Protein AF-A0A0N5BEF4-F1 (afdb_monomer)

Nearest PDB structures (foldseek):
  8j49-assembly1_A  TM=3.567E-01  e=2.811E+00  Arabidopsis thaliana
  1wj0-assembly1_A  TM=3.868E-01  e=4.176E+00  Arabidopsis thaliana
  8pfc-assembly4_H  TM=3.780E-01  e=5.438E+00  Arabidopsis thaliana
  8j4b-assembly1_D  TM=3.809E-01  e=5.808E+00  Arabidopsis thaliana
  8j4b-assembly1_B  TM=3.751E-01  e=8.078E+00  Arabidopsis thaliana

Foldseek 3Di:
DDDDPPDDPDPDFADFDDAFVVQQQWAFADPVRHGPVVVDVLDQDPPDDPDCPSRQWGHDPRGTWHQDPVVRDITHIYHD

Organism: Strongyloides papillosus (NCBI:txid174720)

Mean predicted aligned error: 10.48 Å

Radius of gyration: 13.01 Å; Cα contacts (8 Å, |Δi|>4): 131; chains: 1; bounding box: 35×24×32 Å

Sequence (80 aa):
MTLESKASSSSVPGKQCFRAHECWGTEPMDSDGLPLSINTRISKRLIIGTNSRGVKCRCRLGMCQYYSLLQSTFYSCDEF

Secondary structure (DSSP, 8-state):
----------SSSS-B-SSGGGGTT-EEB-TTS-BHHHHSS-------SS--TT---EEE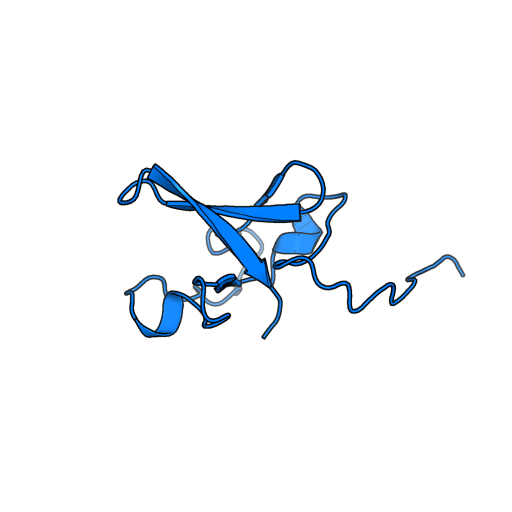TTEEEEEETTTTEEEEEE--

pLDDT: mean 71.19, std 17.57, range [33.69, 90.94]

Structure (mmCIF, N/CA/C/O backbone):
data_AF-A0A0N5BEF4-F1
#
_entry.id   AF-A0A0N5BEF4-F1
#
loop_
_atom_site.group_PDB
_atom_site.id
_atom_site.type_symbol
_atom_site.label_atom_id
_atom_site.label_alt_id
_atom_site.label_comp_id
_atom_site.label_asym_id
_atom_site.label_entity_id
_atom_site.label_seq_id
_atom_site.pdbx_PDB_ins_code
_atom_site.Cartn_x
_atom_site.Cartn_y
_atom_site.Cartn_z
_atom_site.occupancy
_atom_site.B_iso_or_equiv
_atom_site.auth_seq_id
_atom_site.auth_comp_id
_atom_site.auth_asym_id
_atom_site.auth_atom_id
_atom_site.pdbx_PDB_model_num
ATOM 1 N N . MET A 1 1 ? 23.241 -10.860 -20.829 1.00 33.91 1 MET A N 1
ATOM 2 C CA . MET A 1 1 ? 22.820 -9.830 -19.857 1.00 33.91 1 MET A CA 1
ATOM 3 C C . MET A 1 1 ? 21.355 -9.541 -20.141 1.00 33.91 1 MET A C 1
ATOM 5 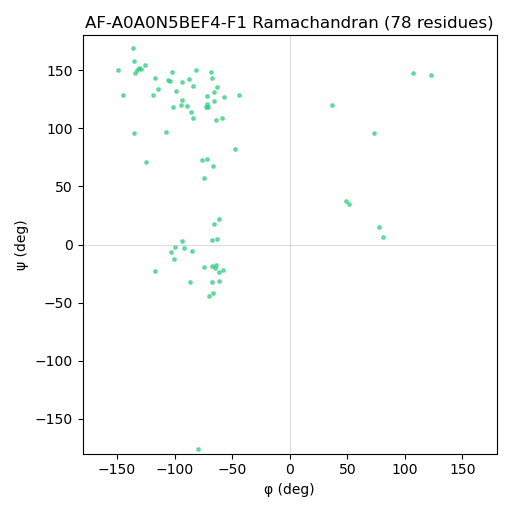O O . MET A 1 1 ? 21.057 -8.884 -21.127 1.00 33.91 1 MET A O 1
ATOM 9 N N . THR A 1 2 ? 20.443 -10.175 -19.409 1.00 33.69 2 THR A N 1
ATOM 10 C CA . THR A 1 2 ? 18.992 -10.063 -19.633 1.00 33.69 2 THR A CA 1
ATOM 11 C C . THR A 1 2 ? 18.390 -8.969 -18.757 1.00 33.69 2 THR A C 1
ATOM 13 O O . THR A 1 2 ? 18.547 -9.033 -17.545 1.00 33.69 2 THR A O 1
ATOM 16 N N . LEU A 1 3 ? 17.721 -8.027 -19.436 1.00 49.88 3 LEU A N 1
ATOM 17 C CA . LEU A 1 3 ? 16.575 -7.188 -19.059 1.00 49.88 3 LEU A CA 1
ATOM 18 C C . LEU A 1 3 ? 16.463 -6.675 -17.616 1.00 49.88 3 LEU A C 1
ATOM 20 O O . LEU A 1 3 ? 16.130 -7.452 -16.736 1.00 49.88 3 LEU A O 1
ATOM 24 N N . GLU A 1 4 ? 16.436 -5.348 -17.465 1.00 41.22 4 GLU A N 1
ATOM 25 C CA . GLU A 1 4 ? 15.318 -4.688 -16.773 1.00 41.22 4 GLU A CA 1
ATOM 26 C C . GLU A 1 4 ? 14.895 -3.461 -17.582 1.00 41.22 4 GLU A C 1
ATOM 28 O O . GLU A 1 4 ? 15.495 -2.385 -17.553 1.00 41.22 4 GLU A O 1
ATOM 33 N N . SER A 1 5 ? 13.868 -3.680 -18.397 1.00 42.69 5 SER A N 1
ATOM 34 C CA . SER A 1 5 ? 13.130 -2.641 -19.090 1.00 42.69 5 SER A CA 1
ATOM 35 C C . SER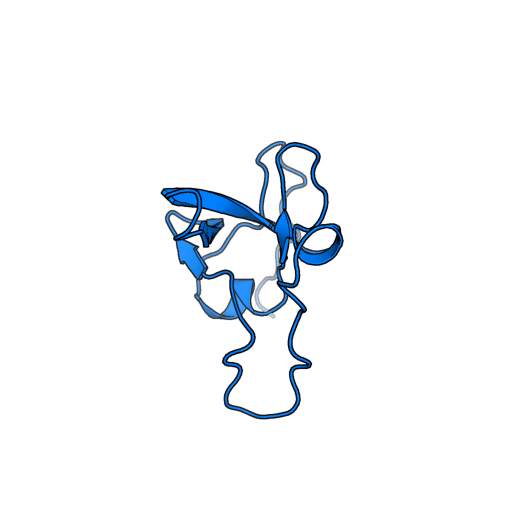 A 1 5 ? 12.556 -1.690 -18.045 1.00 42.69 5 SER A C 1
ATOM 37 O O . SER A 1 5 ? 11.613 -2.036 -17.338 1.00 42.69 5 SER A O 1
ATOM 39 N N . LYS A 1 6 ? 13.108 -0.476 -17.976 1.00 41.12 6 LYS A N 1
ATOM 40 C CA . LYS A 1 6 ? 12.506 0.694 -17.327 1.00 41.12 6 LYS A CA 1
ATOM 41 C C . LYS A 1 6 ? 11.264 1.093 -18.132 1.00 41.12 6 LYS A C 1
ATOM 43 O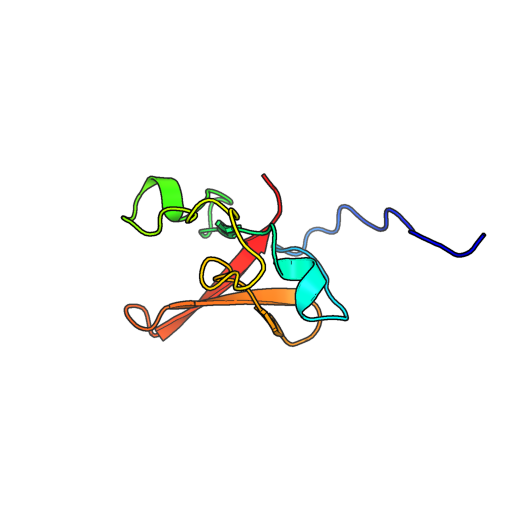 O . LYS A 1 6 ? 11.267 2.071 -18.873 1.00 41.12 6 LYS A O 1
ATOM 48 N N . ALA A 1 7 ? 10.249 0.237 -18.096 1.00 46.09 7 ALA A N 1
ATOM 49 C CA . ALA A 1 7 ? 9.009 0.420 -18.814 1.00 46.09 7 ALA A CA 1
ATOM 50 C C . ALA A 1 7 ? 8.072 1.280 -17.969 1.00 46.09 7 ALA A C 1
ATOM 52 O O . ALA A 1 7 ? 7.583 0.866 -16.925 1.00 46.09 7 ALA A O 1
ATOM 53 N N . SER A 1 8 ? 7.819 2.462 -18.517 1.00 42.38 8 SER A N 1
ATOM 54 C CA . SER A 1 8 ? 6.542 3.157 -18.454 1.00 42.38 8 SER A CA 1
ATOM 55 C C . SER A 1 8 ? 6.134 3.780 -17.122 1.00 42.38 8 SER A C 1
ATOM 57 O O . SER A 1 8 ? 5.403 3.213 -16.319 1.00 42.38 8 SER A O 1
ATOM 59 N N . SER A 1 9 ? 6.438 5.078 -17.047 1.00 49.12 9 SER A N 1
ATOM 60 C CA . SER A 1 9 ? 5.457 6.105 -16.682 1.00 49.12 9 SER A CA 1
ATOM 61 C C . SER A 1 9 ? 4.164 5.886 -17.491 1.00 49.12 9 SER A C 1
ATOM 63 O O . SER A 1 9 ? 3.966 6.451 -18.564 1.00 49.12 9 SER A O 1
ATOM 65 N N . SER A 1 10 ? 3.320 4.967 -17.027 1.00 44.94 10 SER A N 1
ATOM 66 C CA . SER A 1 10 ? 1.944 4.818 -17.490 1.00 44.94 10 SER A CA 1
ATOM 67 C C . SER A 1 10 ? 1.043 5.405 -16.419 1.00 44.94 10 SER A C 1
ATOM 69 O O . SER A 1 10 ? 1.304 5.242 -15.234 1.00 44.94 10 SER A O 1
ATOM 71 N N . SER A 1 11 ? -0.001 6.100 -16.845 1.00 56.31 11 SER A N 1
ATOM 72 C CA . SER A 1 11 ? -1.031 6.789 -16.060 1.00 56.31 11 SER A CA 1
ATOM 73 C C . SER A 1 11 ? -1.870 5.885 -15.135 1.00 56.31 11 SER A C 1
ATOM 75 O O . SER A 1 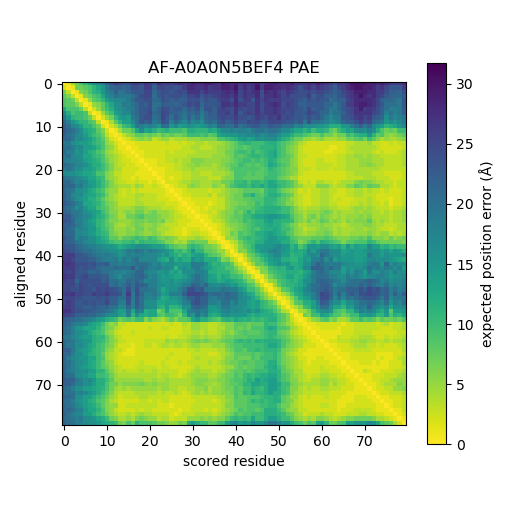11 ? -2.992 6.237 -14.774 1.00 56.31 11 SER A O 1
ATOM 77 N N . VAL A 1 12 ? -1.359 4.708 -14.773 1.00 58.75 12 VAL A N 1
ATOM 78 C CA . VAL A 1 12 ? -2.008 3.729 -13.907 1.00 58.75 12 VAL A CA 1
ATOM 79 C C . VAL A 1 12 ? -1.387 3.853 -12.513 1.00 58.75 12 VAL A C 1
ATOM 81 O O . VAL A 1 12 ? -0.182 3.650 -12.383 1.00 58.75 12 VAL A O 1
ATOM 84 N N . PRO A 1 13 ? -2.168 4.195 -11.475 1.00 70.88 13 PRO A N 1
ATOM 85 C CA . PRO A 1 13 ? -1.634 4.364 -10.131 1.00 70.88 13 PRO A CA 1
ATOM 86 C C . PRO A 1 13 ? -1.114 3.030 -9.581 1.00 70.88 13 PRO A C 1
ATOM 88 O O . PRO A 1 13 ? -1.880 2.068 -9.456 1.00 70.88 13 PRO A O 1
ATOM 91 N N . GLY A 1 14 ? 0.161 2.999 -9.186 1.00 78.38 14 GLY A N 1
ATOM 92 C CA . GLY A 1 14 ? 0.816 1.861 -8.548 1.00 78.38 14 GLY A CA 1
ATOM 93 C C . GLY A 1 14 ? 1.812 1.114 -9.437 1.00 78.38 14 GLY A C 1
ATOM 94 O O . GLY A 1 14 ? 1.631 0.943 -10.644 1.00 78.38 14 GLY A O 1
ATOM 95 N N . LYS A 1 15 ? 2.850 0.579 -8.792 1.00 88.69 15 LYS A N 1
ATOM 96 C CA . LYS A 1 15 ? 3.927 -0.185 -9.420 1.00 88.69 15 LYS A CA 1
ATOM 97 C C . LYS A 1 15 ? 3.410 -1.502 -10.007 1.00 88.69 15 LYS A C 1
ATOM 99 O O . LYS A 1 15 ? 2.746 -2.285 -9.321 1.00 88.69 15 LYS A O 1
ATOM 104 N N . GLN A 1 16 ? 3.769 -1.790 -11.256 1.00 90.94 16 GLN A N 1
ATOM 105 C CA . GLN A 1 16 ? 3.520 -3.094 -11.876 1.00 90.94 16 GLN A CA 1
ATOM 106 C C . GLN A 1 16 ? 4.374 -4.195 -11.235 1.00 90.94 16 GLN A C 1
ATOM 108 O O . GLN A 1 16 ? 5.494 -3.954 -10.786 1.00 90.94 16 GLN A O 1
ATOM 113 N N . CYS A 1 17 ? 3.854 -5.419 -11.202 1.00 89.88 17 CYS A N 1
ATOM 114 C CA . CYS A 1 17 ? 4.567 -6.560 -10.641 1.00 89.88 17 CYS A CA 1
ATOM 115 C C . CYS A 1 17 ? 4.199 -7.879 -11.329 1.00 89.88 17 CYS A C 1
ATOM 117 O O . CYS A 1 17 ? 3.068 -8.109 -11.754 1.00 89.88 17 CYS A O 1
ATOM 119 N N . PHE A 1 18 ? 5.163 -8.786 -11.349 1.00 89.19 18 PHE A N 1
ATOM 120 C CA . PHE A 1 18 ? 5.050 -10.185 -11.742 1.00 89.19 18 PHE A CA 1
ATOM 121 C C . PHE A 1 18 ? 5.368 -11.120 -10.571 1.00 89.19 18 PHE A C 1
ATOM 123 O O . PHE A 1 18 ? 4.935 -12.275 -10.561 1.00 89.19 18 PHE A O 1
ATOM 130 N N . ARG A 1 19 ? 6.126 -10.645 -9.572 1.00 84.75 19 ARG A N 1
ATOM 131 C CA . ARG A 1 19 ? 6.553 -11.432 -8.408 1.00 84.75 19 ARG A CA 1
ATOM 132 C C . ARG A 1 19 ? 6.296 -10.692 -7.100 1.00 84.75 19 ARG A C 1
ATOM 134 O O . ARG A 1 19 ? 6.326 -9.471 -7.018 1.00 84.75 19 ARG A O 1
ATOM 141 N N . ALA A 1 20 ? 6.090 -11.453 -6.025 1.00 81.88 20 ALA A N 1
ATOM 142 C CA . ALA A 1 20 ? 5.764 -10.887 -4.714 1.00 81.88 20 ALA A CA 1
ATOM 143 C C . ALA A 1 20 ? 6.859 -9.964 -4.143 1.00 81.88 20 ALA A C 1
ATOM 145 O O . ALA A 1 20 ? 6.533 -9.021 -3.425 1.00 81.88 20 ALA A O 1
ATOM 146 N N . HIS A 1 21 ? 8.136 -10.225 -4.448 1.00 83.81 21 HIS A N 1
ATOM 147 C CA . HIS A 1 21 ? 9.259 -9.439 -3.927 1.00 83.81 21 HIS A CA 1
ATOM 148 C C . HIS A 1 21 ? 9.420 -8.065 -4.581 1.00 83.81 21 HIS A C 1
ATOM 150 O O . HIS A 1 21 ? 10.005 -7.174 -3.975 1.00 83.81 21 HIS A O 1
ATOM 156 N N . GLU A 1 22 ? 8.847 -7.848 -5.765 1.00 85.56 22 GLU A N 1
ATOM 157 C CA . GLU A 1 22 ? 8.921 -6.557 -6.465 1.00 85.56 22 GLU A CA 1
ATOM 158 C C . GLU A 1 22 ? 8.147 -5.451 -5.725 1.00 85.56 22 GLU A C 1
ATOM 160 O O . GLU A 1 22 ? 8.432 -4.266 -5.909 1.00 85.56 22 GLU A O 1
ATOM 165 N N . CYS A 1 23 ? 7.232 -5.833 -4.825 1.00 86.38 23 CYS A N 1
ATOM 166 C CA . CYS A 1 23 ? 6.471 -4.918 -3.974 1.00 86.38 23 CYS A CA 1
ATOM 167 C C . CYS A 1 23 ? 7.126 -4.643 -2.608 1.00 86.38 23 CYS A C 1
ATOM 169 O O . CYS A 1 23 ? 6.590 -3.850 -1.832 1.00 86.38 23 CYS A O 1
ATOM 171 N N . TRP A 1 24 ? 8.262 -5.273 -2.274 1.00 80.69 24 TRP A N 1
ATOM 172 C CA . TRP A 1 24 ? 8.843 -5.222 -0.921 1.00 80.69 24 TRP A CA 1
ATOM 173 C C . TRP A 1 24 ? 9.317 -3.829 -0.472 1.00 80.69 24 TRP A C 1
ATOM 175 O O . TRP A 1 24 ? 9.405 -3.583 0.730 1.00 80.69 24 TRP A O 1
ATOM 185 N N . GLY A 1 25 ? 9.551 -2.909 -1.412 1.00 76.50 25 GLY A N 1
ATOM 186 C CA . GLY A 1 25 ? 9.921 -1.511 -1.148 1.00 76.50 25 GLY A CA 1
ATOM 187 C C . GLY A 1 25 ? 8.797 -0.484 -1.336 1.00 76.50 25 GLY A C 1
ATOM 188 O O . GLY A 1 25 ? 9.000 0.682 -0.997 1.00 76.50 25 GLY A O 1
ATOM 189 N N . THR A 1 26 ? 7.636 -0.912 -1.841 1.00 83.69 26 THR A N 1
ATOM 190 C CA . THR A 1 26 ? 6.515 -0.022 -2.192 1.00 83.69 26 THR A CA 1
ATOM 191 C C . THR A 1 26 ? 5.670 0.352 -0.977 1.00 83.69 26 THR A C 1
ATOM 193 O O . THR A 1 26 ? 5.538 -0.433 -0.030 1.00 83.69 26 THR A O 1
ATOM 196 N N . GLU A 1 27 ? 5.078 1.543 -1.009 1.00 84.88 27 GLU A N 1
ATOM 197 C CA . GLU A 1 27 ? 4.177 2.045 0.028 1.00 84.88 27 GLU A CA 1
ATOM 198 C C . GLU A 1 27 ? 2.775 2.285 -0.528 1.00 84.88 27 GLU A C 1
ATOM 200 O O . GLU A 1 27 ? 2.639 2.694 -1.679 1.00 84.88 27 GLU A O 1
ATOM 205 N N . PRO A 1 28 ? 1.723 2.007 0.263 1.00 86.69 28 PRO A N 1
ATOM 206 C CA . PRO A 1 28 ? 0.358 2.222 -0.179 1.00 86.69 28 PRO A CA 1
ATOM 207 C C . PRO A 1 28 ? 0.059 3.723 -0.234 1.00 86.69 28 PRO A C 1
ATOM 209 O O . PRO A 1 28 ? 0.276 4.434 0.749 1.00 86.69 28 PRO A O 1
ATOM 212 N N . MET A 1 29 ? -0.443 4.173 -1.377 1.00 85.31 29 MET A N 1
ATOM 213 C CA . MET A 1 29 ? -0.760 5.567 -1.672 1.00 85.31 29 MET A CA 1
ATOM 214 C C . MET A 1 29 ? -2.269 5.809 -1.565 1.00 85.31 29 MET A C 1
ATOM 216 O O . MET A 1 29 ? -3.067 4.907 -1.834 1.00 85.31 29 MET A O 1
ATOM 220 N N . ASP A 1 30 ? -2.664 7.013 -1.163 1.00 81.25 30 ASP A N 1
ATOM 221 C CA . ASP A 1 30 ? -4.048 7.479 -1.253 1.00 81.25 30 ASP A CA 1
ATOM 222 C C . ASP A 1 30 ? -4.412 7.947 -2.680 1.00 81.25 30 ASP A C 1
ATOM 224 O O . ASP A 1 30 ? -3.638 7.793 -3.628 1.00 81.25 30 ASP A O 1
ATOM 228 N N . SER A 1 31 ? -5.627 8.475 -2.850 1.00 80.62 31 SER A N 1
ATOM 229 C CA . SER A 1 31 ? -6.130 9.002 -4.128 1.00 80.62 31 SER A CA 1
ATOM 230 C C . SER A 1 31 ? -5.319 10.170 -4.681 1.00 80.62 31 SER A C 1
ATOM 232 O O . SER A 1 31 ? -5.346 10.407 -5.887 1.00 80.62 31 SER A O 1
ATOM 234 N N . ASP A 1 32 ? -4.613 10.885 -3.811 1.00 80.31 32 ASP A N 1
ATOM 235 C CA . ASP A 1 32 ? -3.816 12.063 -4.132 1.00 80.31 32 ASP A CA 1
ATOM 236 C C . ASP A 1 32 ? -2.350 11.688 -4.415 1.00 80.31 32 ASP A C 1
ATOM 238 O O . ASP A 1 32 ? -1.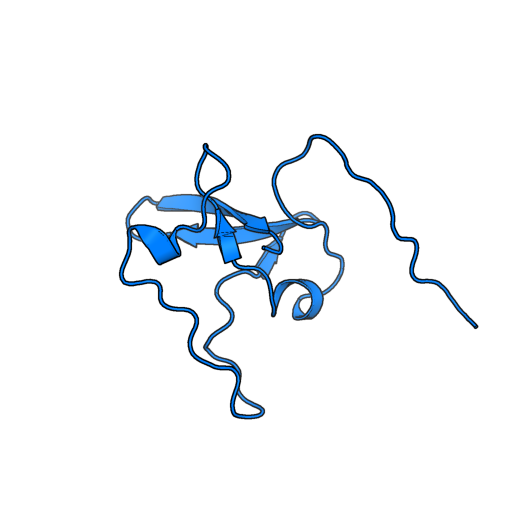517 12.553 -4.688 1.00 80.31 32 ASP A O 1
ATOM 242 N N . GLY A 1 33 ? -2.029 10.387 -4.388 1.00 76.75 33 GLY A N 1
ATOM 243 C CA . GLY A 1 33 ? -0.686 9.864 -4.619 1.00 76.75 33 GLY A CA 1
ATOM 244 C C . GLY A 1 33 ? 0.243 10.025 -3.417 1.00 76.75 33 GLY A C 1
ATOM 245 O O . GLY A 1 33 ? 1.458 9.895 -3.568 1.00 76.75 33 GLY A O 1
ATOM 246 N N . LEU A 1 34 ? -0.296 10.311 -2.229 1.00 80.62 34 LEU A N 1
ATOM 247 C CA . LEU A 1 34 ? 0.492 10.474 -1.015 1.00 80.62 34 LEU A CA 1
ATOM 248 C C . LEU A 1 34 ? 0.577 9.155 -0.236 1.00 80.62 34 LEU A C 1
ATOM 250 O O . LEU A 1 34 ? -0.423 8.443 -0.101 1.00 80.62 34 LEU A O 1
ATOM 254 N N . PRO A 1 35 ? 1.746 8.821 0.342 1.00 77.31 35 PRO A N 1
ATOM 255 C CA . PRO A 1 35 ? 1.872 7.655 1.201 1.00 77.31 35 PRO A CA 1
ATOM 256 C C . PRO A 1 35 ? 0.893 7.710 2.376 1.00 77.31 35 PRO A C 1
ATOM 258 O O . PRO A 1 35 ? 0.911 8.638 3.189 1.00 77.31 35 PRO A O 1
ATOM 261 N N . LEU A 1 36 ? 0.104 6.649 2.558 1.00 76.00 36 LEU A N 1
ATOM 262 C CA . LEU A 1 36 ? -0.794 6.503 3.710 1.00 76.00 36 LEU A CA 1
ATOM 263 C C . LEU A 1 36 ? -0.039 6.572 5.048 1.00 76.00 36 LEU A C 1
ATOM 265 O O . LEU A 1 36 ? -0.642 6.887 6.076 1.00 76.00 36 LEU A O 1
ATOM 269 N N . SER A 1 37 ? 1.270 6.296 5.057 1.00 70.12 37 SER A N 1
ATOM 270 C CA . SER A 1 37 ? 2.155 6.411 6.222 1.00 70.12 37 SER A CA 1
ATOM 271 C C . SER A 1 37 ? 2.316 7.848 6.743 1.00 70.12 37 SER A C 1
ATOM 273 O O . SER A 1 37 ? 2.692 8.011 7.902 1.00 70.12 37 SER A O 1
ATOM 275 N N . ILE A 1 38 ? 1.981 8.873 5.947 1.00 68.88 38 ILE A N 1
ATOM 276 C CA . ILE A 1 38 ? 1.994 10.286 6.365 1.00 68.88 38 ILE A CA 1
ATOM 277 C C . ILE A 1 38 ? 0.865 10.570 7.363 1.00 68.88 38 ILE A C 1
ATOM 279 O O . ILE A 1 38 ? 1.083 11.209 8.390 1.00 68.88 38 ILE A O 1
ATOM 283 N N . ASN A 1 39 ? -0.338 10.064 7.084 1.00 62.03 39 ASN A N 1
ATOM 284 C CA . ASN A 1 39 ? -1.541 10.356 7.872 1.00 62.03 39 ASN A CA 1
ATOM 285 C C . ASN A 1 39 ? -1.918 9.246 8.860 1.00 62.03 39 ASN A C 1
ATOM 287 O O . ASN A 1 39 ? -2.760 9.438 9.737 1.00 62.03 39 ASN A O 1
ATOM 291 N N . THR A 1 40 ? -1.318 8.062 8.741 1.00 59.78 40 THR A N 1
ATOM 292 C CA . THR A 1 40 ? -1.664 6.908 9.573 1.00 59.78 40 THR A CA 1
ATOM 293 C C . THR A 1 40 ? -0.430 6.347 10.272 1.00 59.78 40 THR A C 1
ATOM 295 O O . THR A 1 40 ? 0.684 6.417 9.762 1.00 59.78 40 THR A O 1
ATOM 298 N N . ARG A 1 41 ? -0.609 5.673 11.421 1.00 59.41 41 ARG A N 1
ATOM 299 C CA . ARG A 1 41 ? 0.472 4.921 12.106 1.00 59.41 41 ARG A CA 1
ATOM 300 C C . ARG A 1 41 ? 0.969 3.704 11.308 1.00 59.41 41 ARG A C 1
ATOM 302 O O . ARG A 1 41 ? 1.606 2.808 11.862 1.00 59.41 41 ARG A O 1
ATOM 309 N N . ILE A 1 42 ? 0.691 3.640 10.007 1.00 59.38 42 ILE A N 1
ATOM 310 C CA . ILE A 1 42 ? 1.186 2.647 9.059 1.00 59.38 42 ILE A CA 1
ATOM 311 C C . ILE A 1 42 ? 2.664 2.985 8.768 1.00 59.38 42 ILE A C 1
ATOM 313 O O . ILE A 1 42 ? 3.078 3.110 7.630 1.00 59.38 42 ILE A O 1
ATOM 317 N N . SER A 1 43 ? 3.508 3.034 9.801 1.00 54.06 43 SER A N 1
ATOM 318 C CA . SER A 1 43 ? 4.955 3.219 9.658 1.00 54.06 43 SER A CA 1
ATOM 319 C C . SER A 1 43 ? 5.575 2.047 8.887 1.00 54.06 43 SER A C 1
ATOM 321 O O . SER A 1 43 ? 5.228 0.876 9.116 1.00 54.06 43 SER A O 1
ATOM 323 N N . LYS A 1 44 ? 6.460 2.368 7.939 1.00 53.88 44 LYS A N 1
ATOM 324 C CA . LYS A 1 44 ? 7.361 1.430 7.268 1.00 53.88 44 LYS A CA 1
ATOM 325 C C . LYS A 1 44 ? 8.303 0.876 8.337 1.00 53.88 44 LYS A C 1
ATOM 327 O O . LYS A 1 44 ? 9.152 1.589 8.866 1.00 53.88 44 LYS A O 1
ATOM 332 N N . ARG A 1 45 ? 8.118 -0.384 8.736 1.00 54.12 45 ARG A N 1
ATOM 333 C CA . ARG A 1 45 ? 9.026 -1.012 9.703 1.00 54.12 45 ARG A CA 1
ATOM 334 C C . ARG A 1 45 ? 10.348 -1.244 8.971 1.00 54.12 45 ARG A C 1
ATOM 336 O O . ARG A 1 45 ? 10.340 -1.939 7.958 1.00 54.12 45 ARG A O 1
ATOM 343 N N . LEU A 1 46 ? 11.432 -0.625 9.451 1.00 48.50 46 LEU A N 1
ATOM 344 C CA . LEU A 1 46 ? 12.773 -0.740 8.868 1.00 48.50 46 LEU A CA 1
ATOM 345 C C . LEU A 1 46 ? 13.079 -2.206 8.527 1.00 48.50 46 LEU A C 1
ATOM 347 O O . LEU A 1 46 ? 12.919 -3.090 9.373 1.00 48.50 46 LEU A O 1
ATOM 351 N N . ILE A 1 47 ? 13.508 -2.458 7.288 1.00 54.78 47 ILE A N 1
ATOM 352 C CA . ILE A 1 47 ? 13.903 -3.787 6.815 1.00 54.78 47 ILE A CA 1
ATOM 353 C C . ILE A 1 47 ? 15.296 -4.094 7.384 1.00 54.78 47 ILE A C 1
ATOM 355 O O . ILE A 1 47 ? 16.298 -4.041 6.683 1.00 54.78 47 ILE A O 1
ATOM 359 N N . ILE A 1 48 ? 15.376 -4.374 8.684 1.00 47.59 48 ILE A N 1
ATOM 360 C CA . ILE A 1 48 ? 16.564 -4.963 9.308 1.00 47.59 48 ILE A CA 1
ATOM 361 C C . ILE A 1 48 ? 16.201 -6.413 9.627 1.00 47.59 48 ILE A C 1
ATOM 363 O O . ILE A 1 48 ? 15.545 -6.696 10.628 1.00 47.59 48 ILE A O 1
ATOM 367 N N . GLY A 1 49 ? 16.578 -7.332 8.736 1.00 45.03 49 GLY A N 1
ATOM 368 C CA . GLY A 1 49 ? 16.438 -8.775 8.939 1.00 45.03 49 GLY A CA 1
ATOM 369 C C . GLY A 1 49 ? 15.615 -9.500 7.871 1.00 45.03 49 GLY A C 1
ATOM 370 O O . GLY A 1 49 ? 14.625 -8.994 7.345 1.00 45.03 49 GLY A O 1
ATOM 371 N N . THR A 1 50 ? 16.027 -10.738 7.598 1.00 47.25 50 THR A N 1
ATOM 372 C CA . THR A 1 50 ? 15.553 -11.678 6.561 1.00 47.25 50 THR A CA 1
ATOM 373 C C . THR A 1 50 ? 14.088 -12.130 6.684 1.00 47.25 50 THR A C 1
ATOM 375 O O . THR A 1 50 ? 13.630 -12.949 5.894 1.00 47.25 50 THR A O 1
ATOM 378 N N . ASN A 1 51 ? 13.327 -11.589 7.640 1.00 45.62 51 ASN A N 1
ATOM 379 C CA . ASN A 1 51 ? 11.903 -11.857 7.846 1.00 45.62 51 ASN A CA 1
ATOM 380 C C . ASN A 1 51 ? 11.114 -10.543 7.847 1.00 45.62 51 ASN A C 1
ATOM 382 O O . ASN A 1 51 ? 10.631 -10.058 8.874 1.00 45.62 51 ASN A O 1
ATOM 386 N N . SER A 1 52 ? 11.003 -9.948 6.663 1.00 48.44 52 SER A N 1
ATOM 387 C CA . SER A 1 52 ? 10.383 -8.648 6.417 1.00 48.44 52 SER A CA 1
ATOM 388 C C . SER A 1 52 ? 8.854 -8.717 6.554 1.00 48.44 52 SER A C 1
ATOM 390 O O . SER A 1 52 ? 8.111 -8.604 5.587 1.00 48.44 52 SER A O 1
ATOM 392 N N . ARG A 1 53 ? 8.335 -8.825 7.784 1.00 48.75 53 ARG A N 1
ATOM 393 C CA . ARG A 1 53 ? 6.903 -8.583 8.082 1.00 48.75 53 ARG A CA 1
ATOM 394 C C . ARG A 1 53 ? 6.492 -7.106 7.901 1.00 48.75 53 ARG A C 1
ATOM 396 O O . ARG A 1 53 ? 5.362 -6.744 8.209 1.00 48.75 53 ARG A O 1
ATOM 403 N N . GLY A 1 54 ? 7.413 -6.254 7.440 1.00 49.44 54 GLY A N 1
ATOM 404 C CA . GLY A 1 54 ? 7.207 -4.837 7.126 1.00 49.44 54 GLY A CA 1
ATOM 405 C C . GLY A 1 54 ? 6.653 -4.565 5.725 1.00 49.44 54 GLY A C 1
ATOM 406 O O . GLY A 1 54 ? 6.326 -3.419 5.430 1.00 49.44 54 GLY A O 1
ATOM 407 N N . VAL A 1 55 ? 6.513 -5.592 4.881 1.00 61.03 55 VAL A N 1
ATOM 408 C CA . VAL A 1 55 ? 5.966 -5.427 3.534 1.00 61.03 55 VAL A CA 1
ATOM 409 C C . VAL A 1 55 ? 4.440 -5.451 3.582 1.00 61.03 55 VAL A C 1
ATOM 411 O O . VAL A 1 55 ? 3.831 -6.495 3.821 1.00 61.03 55 VAL A O 1
ATOM 414 N N . LYS A 1 56 ? 3.809 -4.295 3.368 1.00 74.19 56 LYS A N 1
ATOM 415 C CA . LYS A 1 56 ? 2.340 -4.171 3.379 1.00 74.19 56 LYS A CA 1
ATOM 416 C C . LYS A 1 56 ? 1.727 -4.478 2.016 1.00 74.19 56 LYS A C 1
ATOM 418 O O . LYS A 1 56 ? 0.645 -5.052 1.949 1.00 74.19 56 LYS A O 1
ATOM 423 N N . CYS A 1 57 ? 2.444 -4.156 0.949 1.00 85.12 57 CYS A N 1
ATOM 424 C CA . CYS A 1 57 ? 1.984 -4.308 -0.421 1.00 85.12 57 CYS A CA 1
ATOM 425 C C . CYS A 1 57 ? 2.286 -5.700 -0.978 1.00 85.12 57 CYS A C 1
ATOM 427 O O . CYS A 1 57 ? 3.332 -6.289 -0.707 1.00 85.12 57 CYS A O 1
ATOM 429 N N . ARG A 1 58 ? 1.361 -6.242 -1.767 1.00 87.75 58 ARG A N 1
ATOM 430 C CA . ARG A 1 58 ? 1.497 -7.549 -2.416 1.00 87.75 58 ARG A CA 1
ATOM 431 C C . ARG A 1 58 ? 1.192 -7.426 -3.894 1.00 87.75 58 ARG A C 1
ATOM 433 O O . ARG A 1 58 ? 0.367 -6.609 -4.288 1.00 87.75 58 ARG A O 1
ATOM 440 N N . CYS A 1 59 ? 1.819 -8.287 -4.686 1.00 89.38 59 CYS A N 1
ATOM 441 C CA . CYS A 1 59 ? 1.503 -8.364 -6.098 1.00 89.38 59 CYS A CA 1
ATOM 442 C C . CYS A 1 59 ? 0.128 -9.005 -6.303 1.00 89.38 59 CYS A C 1
ATOM 444 O O . CYS A 1 59 ? -0.102 -10.140 -5.874 1.00 89.38 59 CYS A O 1
ATOM 446 N N . ARG A 1 60 ? -0.788 -8.276 -6.938 1.00 88.06 60 ARG A N 1
ATOM 447 C CA . ARG A 1 60 ? -2.153 -8.715 -7.222 1.00 88.06 60 ARG A CA 1
ATOM 448 C C .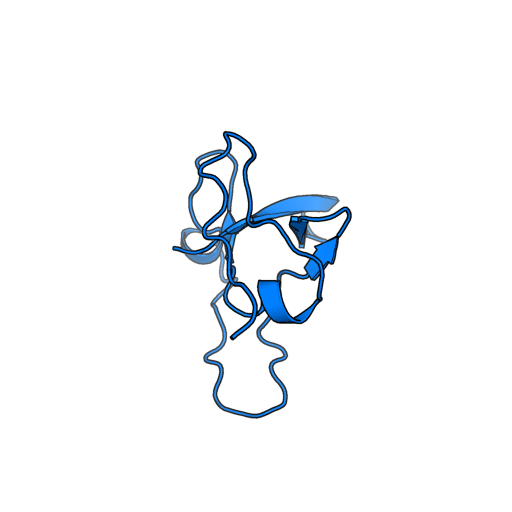 ARG A 1 60 ? -2.592 -8.156 -8.571 1.00 88.06 60 ARG A C 1
ATOM 450 O O . ARG A 1 60 ? -2.494 -6.961 -8.804 1.00 88.06 60 ARG A O 1
ATOM 457 N N . LEU A 1 61 ? -3.096 -9.025 -9.450 1.00 90.00 61 LEU A N 1
ATOM 458 C CA . LEU A 1 61 ? -3.555 -8.646 -10.798 1.00 90.00 61 LEU A CA 1
ATOM 459 C C . LEU A 1 61 ? -2.510 -7.838 -11.599 1.00 90.00 61 LEU A C 1
ATOM 461 O O . LEU A 1 61 ? -2.862 -6.934 -12.346 1.00 90.00 61 LEU A O 1
ATOM 465 N N . GLY A 1 62 ? -1.222 -8.147 -11.421 1.00 89.75 62 GLY A N 1
ATOM 466 C CA . GLY A 1 62 ? -0.134 -7.454 -12.115 1.00 89.75 62 GLY A CA 1
ATOM 467 C C . GLY A 1 62 ? 0.292 -6.115 -11.500 1.00 89.75 62 GLY A C 1
ATOM 468 O O . GLY A 1 62 ? 1.108 -5.419 -12.097 1.00 89.75 62 GLY A O 1
ATOM 469 N N . MET A 1 63 ? -0.240 -5.735 -10.331 1.00 90.75 63 MET A N 1
ATOM 470 C CA . MET A 1 63 ? 0.080 -4.475 -9.648 1.00 90.75 63 MET A CA 1
ATOM 471 C C . MET A 1 63 ? 0.329 -4.673 -8.150 1.00 90.75 63 MET A C 1
ATOM 473 O O . MET A 1 63 ? -0.269 -5.538 -7.504 1.00 90.75 63 MET A O 1
ATOM 477 N N . CYS A 1 64 ? 1.211 -3.862 -7.575 1.00 90.44 64 CYS A N 1
ATOM 478 C CA . CYS A 1 64 ? 1.426 -3.820 -6.138 1.00 90.44 64 CYS A CA 1
ATOM 479 C C . CYS A 1 64 ? 0.229 -3.140 -5.464 1.00 90.44 64 CYS A C 1
ATOM 481 O O . CYS A 1 64 ? -0.063 -1.974 -5.718 1.00 90.44 64 CYS A O 1
ATOM 483 N N . GLN A 1 65 ? -0.473 -3.879 -4.603 1.00 90.38 65 GLN A N 1
ATOM 484 C CA . GLN A 1 65 ? -1.668 -3.406 -3.905 1.00 90.38 65 GLN A CA 1
ATOM 485 C C . GLN A 1 65 ? -1.619 -3.736 -2.410 1.00 90.38 65 GLN A C 1
ATOM 487 O O . GLN A 1 65 ? -1.073 -4.762 -1.993 1.00 90.38 65 GLN A O 1
ATOM 492 N N . TYR A 1 66 ? -2.249 -2.890 -1.600 1.00 87.62 66 TYR A N 1
ATOM 493 C CA . TYR A 1 66 ? -2.459 -3.093 -0.168 1.00 87.62 66 TYR A CA 1
ATOM 494 C C . TYR A 1 66 ? -3.952 -3.140 0.142 1.00 87.62 66 TYR A C 1
ATOM 496 O O . TYR A 1 66 ? -4.692 -2.239 -0.236 1.00 87.62 66 TYR A O 1
ATOM 504 N N . TYR A 1 67 ? -4.398 -4.171 0.860 1.00 86.31 67 TYR A N 1
ATOM 505 C CA . TYR A 1 67 ? -5.773 -4.247 1.344 1.00 86.31 67 TYR A CA 1
ATOM 506 C C . TYR A 1 67 ? -5.870 -3.696 2.767 1.00 86.31 67 TYR A C 1
ATOM 508 O O . TYR A 1 67 ? -5.251 -4.231 3.691 1.00 86.31 67 TYR A O 1
ATOM 516 N N . SER A 1 68 ? -6.672 -2.651 2.949 1.00 83.81 68 SER A N 1
ATOM 517 C CA . SER A 1 68 ? -7.002 -2.120 4.268 1.00 83.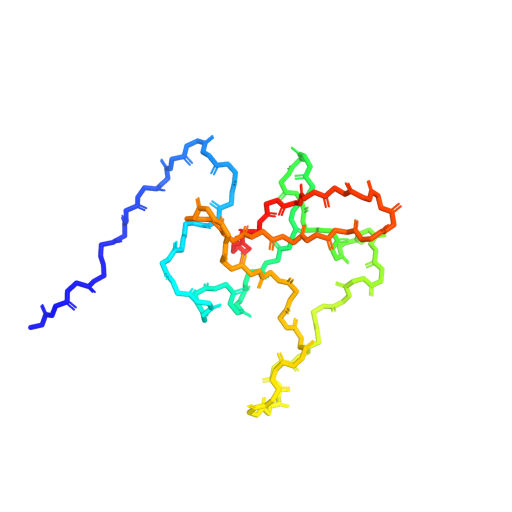81 68 SER A CA 1
ATOM 518 C C . SER A 1 68 ? -8.233 -2.821 4.819 1.00 83.81 68 SER A C 1
ATOM 520 O O . SER A 1 68 ? -9.321 -2.705 4.262 1.00 83.81 68 SER A O 1
ATOM 522 N N . LEU A 1 69 ? -8.078 -3.500 5.956 1.00 80.19 69 LEU A N 1
ATOM 523 C CA . LEU A 1 69 ? -9.200 -4.118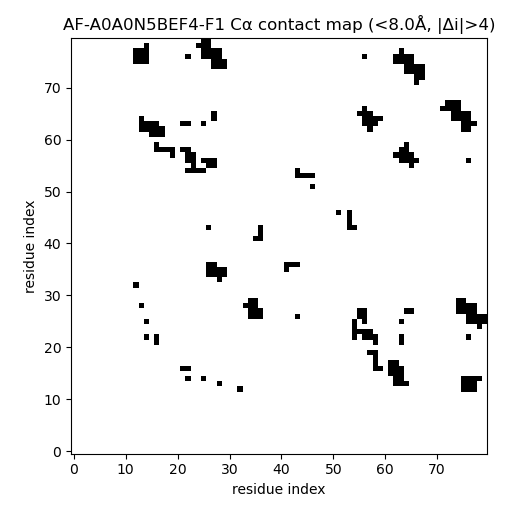 6.667 1.00 80.19 69 LEU A CA 1
ATOM 524 C C . LEU A 1 69 ? -10.160 -3.079 7.258 1.00 80.19 69 LEU A C 1
ATOM 526 O O . LEU A 1 69 ? -11.354 -3.340 7.314 1.00 80.19 69 LEU A O 1
ATOM 530 N N . LEU A 1 70 ? -9.657 -1.907 7.672 1.00 82.25 70 LEU A N 1
ATOM 531 C CA . LEU A 1 70 ? -10.503 -0.855 8.248 1.00 82.25 70 LEU A CA 1
ATOM 532 C C . LEU A 1 70 ? -11.465 -0.268 7.217 1.00 82.25 70 LEU A C 1
ATOM 534 O O . LEU A 1 70 ? -12.617 -0.007 7.533 1.00 82.25 70 LEU A O 1
ATOM 538 N N . GLN A 1 71 ? -10.971 -0.036 6.002 1.00 83.94 71 GLN A N 1
ATOM 539 C CA . GLN A 1 71 ? -11.748 0.600 4.936 1.00 83.94 71 GLN A CA 1
ATOM 540 C C . GLN A 1 71 ? -12.310 -0.417 3.939 1.00 83.94 71 GLN A C 1
ATOM 542 O O . GLN A 1 71 ? -13.000 -0.041 2.999 1.00 83.94 71 GLN A O 1
ATOM 547 N N . SER A 1 72 ? -12.004 -1.705 4.134 1.00 86.94 72 SER A N 1
ATOM 548 C CA . SER A 1 72 ? -12.384 -2.800 3.243 1.00 86.94 72 SER A CA 1
ATOM 549 C C . SER A 1 72 ? -12.067 -2.509 1.765 1.00 86.94 72 SER A C 1
ATOM 551 O O . SER A 1 72 ? -12.836 -2.868 0.874 1.00 86.94 72 SER A O 1
ATOM 553 N N . THR A 1 73 ? -10.939 -1.841 1.502 1.00 87.12 73 THR A N 1
ATOM 554 C CA . THR A 1 73 ? -10.577 -1.323 0.173 1.00 87.12 73 THR A CA 1
ATOM 555 C C . THR A 1 73 ? -9.118 -1.602 -0.182 1.00 87.12 73 THR A C 1
ATOM 557 O O . THR A 1 73 ? -8.280 -1.834 0.696 1.00 87.12 73 THR A O 1
ATOM 560 N N . PHE A 1 74 ? -8.824 -1.589 -1.483 1.00 87.81 74 PHE A N 1
ATOM 561 C CA . PHE A 1 74 ? -7.480 -1.753 -2.026 1.00 87.81 74 PHE A CA 1
ATOM 562 C C . PHE A 1 74 ? -6.865 -0.397 -2.369 1.00 87.81 74 PHE A C 1
ATOM 564 O O . PHE A 1 74 ? -7.478 0.406 -3.064 1.00 87.81 74 PHE A O 1
ATOM 571 N N . TYR A 1 75 ? -5.626 -0.199 -1.938 1.00 88.12 75 TYR A N 1
ATOM 572 C CA . TYR A 1 75 ? -4.785 0.932 -2.311 1.00 88.12 75 TYR A CA 1
ATOM 573 C C . TYR A 1 75 ? -3.709 0.483 -3.282 1.00 88.12 75 TYR A C 1
ATOM 575 O O . TYR A 1 75 ? -3.134 -0.600 -3.117 1.00 88.12 75 TYR A O 1
ATOM 583 N N . SER A 1 76 ? -3.416 1.331 -4.261 1.00 89.31 76 SER A N 1
ATOM 584 C CA . SER A 1 76 ? -2.236 1.183 -5.104 1.00 89.31 76 SER A CA 1
ATOM 585 C C . SER A 1 76 ? -0.980 1.408 -4.275 1.00 89.31 76 SER A C 1
ATOM 587 O O . SER A 1 76 ? -0.967 2.247 -3.378 1.00 89.31 76 SER A O 1
ATOM 589 N N . CYS A 1 77 ? 0.073 0.649 -4.558 1.00 88.56 77 CYS A N 1
ATOM 590 C CA . CYS A 1 77 ? 1.362 0.834 -3.917 1.00 88.56 77 CYS A CA 1
ATOM 591 C C . CYS A 1 77 ? 2.410 1.281 -4.916 1.00 88.56 77 CYS A C 1
ATOM 593 O O . CYS A 1 77 ? 2.537 0.668 -5.975 1.00 88.56 77 CYS A O 1
ATOM 595 N N . ASP A 1 78 ? 3.189 2.288 -4.546 1.00 84.75 78 ASP A N 1
ATOM 596 C CA . ASP A 1 78 ? 4.210 2.862 -5.416 1.00 84.75 78 ASP A CA 1
ATOM 597 C C . ASP A 1 78 ? 5.532 3.113 -4.685 1.00 84.75 78 ASP A C 1
ATOM 599 O O . ASP A 1 78 ? 5.631 2.973 -3.460 1.00 84.75 78 ASP A O 1
ATOM 603 N N . GLU A 1 79 ? 6.566 3.412 -5.462 1.00 78.12 79 GLU A N 1
ATOM 604 C CA . GLU A 1 79 ? 7.870 3.863 -4.980 1.00 78.12 79 GLU A CA 1
ATOM 605 C C . GLU A 1 79 ? 7.809 5.385 -4.751 1.00 78.12 79 GLU A C 1
ATOM 607 O O . GLU A 1 79 ? 7.225 6.109 -5.554 1.00 78.12 79 GLU A O 1
ATOM 612 N N . PHE A 1 80 ? 8.360 5.861 -3.630 1.00 65.00 80 PHE A N 1
ATOM 613 C CA . PHE A 1 80 ? 8.504 7.289 -3.323 1.00 65.00 80 PHE A CA 1
ATOM 614 C C . PHE A 1 80 ? 9.948 7.727 -3.562 1.00 65.00 80 PHE A C 1
ATOM 616 O O . PHE A 1 80 ? 10.852 6.954 -3.155 1.00 65.00 80 PHE A O 1
#

Solvent-accessible surface area (backbone atoms only — not comparable to full-atom values): 5007 Å² total; per-residue (Å²): 140,84,81,84,78,88,73,68,98,54,100,57,82,40,38,74,31,92,46,61,72,76,16,57,80,33,42,42,27,48,98,85,69,45,54,44,47,78,84,37,95,59,64,78,50,78,84,80,59,100,74,62,84,48,47,69,26,36,51,50,98,50,24,14,32,23,76,39,80,91,74,73,42,77,28,35,10,31,81,131